Protein AF-A0A2R9VGK3-F1 (afdb_monomer_lite)

Radius of gyration: 13.77 Å; chains: 1; bounding box: 33×27×44 Å

Organism: Vibrio parahaemolyticus (NCBI:txid670)

Secondary structure (DSSP, 8-state):
---HHHHHHHHHHHHHHHHHTSTT--HHHHHHHHHHHHHHHH--TTT--S-HHHHHHHHHHHHHHHHHHHHHH-TTGGGSHHHHHHHHHHHHHHHHTT--HHHHHHHHHHHTPPPPP-

pLDDT: mean 91.0, std 8.92, range [49.5, 97.88]

Foldseek 3Di:
DQCLLVLLLVLLVVLQCVQPPDPPHDPLSCVLSVVSNVCSVPDDVPPDPDDSVVSLVVSLVSLLSSLQSCVQPPVCSCVDPSVVSNLVSLVVNCVSVVNDPVVSVVSNVSSNHHPDDD

Structure (mmCIF, N/CA/C/O backbone):
data_AF-A0A2R9VGK3-F1
#
_entry.id   AF-A0A2R9VGK3-F1
#
loop_
_atom_site.group_PDB
_atom_site.id
_atom_site.type_symbol
_atom_site.label_atom_id
_atom_site.label_alt_id
_atom_site.label_comp_id
_atom_site.label_asym_id
_atom_site.label_entity_id
_atom_site.label_seq_id
_atom_site.pdbx_PDB_ins_code
_atom_site.Cartn_x
_atom_site.Cartn_y
_atom_site.Cartn_z
_atom_site.occupancy
_atom_site.B_iso_or_equiv
_atom_site.auth_seq_id
_atom_site.auth_comp_id
_atom_site.auth_asym_id
_atom_site.auth_atom_id
_atom_site.pdbx_PDB_model_num
ATOM 1 N N . MET A 1 1 ? 8.809 -4.250 -22.209 1.00 50.88 1 MET A N 1
ATOM 2 C CA . MET A 1 1 ? 8.666 -2.887 -21.656 1.00 50.88 1 MET A CA 1
ATOM 3 C C . MET A 1 1 ? 8.267 -3.079 -20.208 1.00 50.88 1 MET A C 1
ATOM 5 O O . MET A 1 1 ? 7.472 -3.974 -19.979 1.00 50.88 1 MET A O 1
ATOM 9 N N . SER A 1 2 ? 8.895 -2.351 -19.282 1.00 67.69 2 SER A N 1
ATOM 10 C CA . SER A 1 2 ? 8.542 -2.365 -17.853 1.00 67.69 2 SER A CA 1
ATOM 11 C C . SER A 1 2 ? 7.108 -1.860 -17.694 1.00 67.69 2 SER A C 1
ATOM 13 O O . SER A 1 2 ? 6.800 -0.793 -18.228 1.00 67.69 2 SER A O 1
ATOM 15 N N . ASN A 1 3 ? 6.254 -2.608 -16.993 1.00 87.75 3 ASN A N 1
ATOM 16 C CA . ASN A 1 3 ? 4.893 -2.187 -16.643 1.00 87.75 3 ASN A CA 1
ATOM 17 C C . ASN A 1 3 ? 4.845 -1.517 -15.257 1.00 87.75 3 ASN A C 1
ATOM 19 O O . ASN A 1 3 ? 3.764 -1.269 -14.725 1.00 87.75 3 ASN A O 1
ATOM 23 N N . VAL A 1 4 ? 6.006 -1.211 -14.659 1.00 90.62 4 VAL A N 1
ATOM 24 C CA . VAL A 1 4 ? 6.112 -0.663 -13.297 1.00 90.62 4 VAL A CA 1
ATOM 25 C C . VAL A 1 4 ? 5.301 0.619 -13.146 1.00 90.62 4 VAL A C 1
ATOM 27 O O . VAL A 1 4 ? 4.568 0.759 -12.172 1.00 90.62 4 VAL A O 1
ATOM 30 N N . PHE A 1 5 ? 5.390 1.546 -14.104 1.00 90.19 5 PHE A N 1
ATOM 31 C CA . PHE A 1 5 ? 4.626 2.792 -14.030 1.00 90.19 5 PHE A CA 1
ATOM 32 C C . PHE A 1 5 ? 3.114 2.537 -13.987 1.00 90.19 5 PHE A C 1
ATOM 34 O O . PHE A 1 5 ? 2.427 3.118 -13.148 1.00 90.19 5 PHE A O 1
ATOM 41 N N . ASP A 1 6 ? 2.607 1.669 -14.863 1.00 90.81 6 ASP A N 1
ATOM 42 C CA . ASP A 1 6 ? 1.174 1.381 -14.963 1.00 90.81 6 ASP A CA 1
ATOM 43 C C . ASP A 1 6 ? 0.676 0.679 -13.692 1.00 90.81 6 ASP A C 1
ATOM 45 O O . ASP A 1 6 ? -0.330 1.092 -13.120 1.00 90.81 6 ASP A O 1
ATOM 49 N N . LEU A 1 7 ? 1.448 -0.280 -13.161 1.00 94.00 7 LEU A N 1
ATOM 50 C CA . LEU A 1 7 ? 1.161 -0.922 -11.873 1.00 94.00 7 LEU A CA 1
ATOM 51 C C . LEU A 1 7 ? 1.121 0.079 -10.713 1.00 94.00 7 LEU A C 1
ATOM 53 O O . LEU A 1 7 ? 0.278 -0.040 -9.824 1.00 94.00 7 LEU A O 1
ATOM 57 N N . 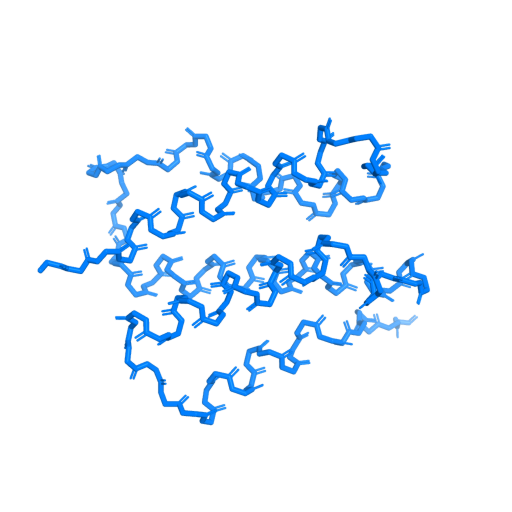ILE A 1 8 ? 2.024 1.064 -10.707 1.00 93.75 8 ILE A N 1
ATOM 58 C CA . ILE A 1 8 ? 2.017 2.133 -9.704 1.00 93.75 8 ILE A CA 1
ATOM 59 C C . ILE A 1 8 ? 0.763 2.982 -9.867 1.00 93.75 8 ILE A C 1
ATOM 61 O O . ILE A 1 8 ? 0.047 3.188 -8.894 1.00 93.75 8 ILE A O 1
ATOM 65 N N . TYR A 1 9 ? 0.486 3.467 -11.074 1.00 91.69 9 TYR A N 1
ATOM 66 C CA . TYR A 1 9 ? -0.647 4.347 -11.333 1.00 91.69 9 TYR A CA 1
ATOM 67 C C . TYR A 1 9 ? -1.982 3.686 -10.968 1.00 91.69 9 TYR A C 1
ATOM 69 O O . TYR A 1 9 ? -2.729 4.225 -10.150 1.00 91.69 9 TYR A O 1
ATOM 77 N N . GLU A 1 10 ? -2.249 2.496 -11.507 1.00 93.25 10 GLU A N 1
ATOM 78 C CA . GLU A 1 10 ? -3.479 1.746 -11.242 1.00 93.25 10 GLU A CA 1
ATOM 79 C C . GLU A 1 10 ? -3.577 1.342 -9.770 1.00 93.25 10 GLU A C 1
ATOM 81 O O . GLU A 1 10 ? -4.616 1.523 -9.134 1.00 93.25 10 GLU A O 1
ATOM 86 N N . GLY A 1 11 ? -2.479 0.850 -9.193 1.00 95.38 11 GLY A N 1
ATOM 87 C CA . GLY A 1 11 ? -2.441 0.436 -7.798 1.00 95.38 11 GLY A CA 1
ATOM 88 C C . GLY A 1 11 ? -2.705 1.587 -6.828 1.00 95.38 11 GLY A C 1
ATOM 89 O O . GLY A 1 11 ? -3.474 1.427 -5.883 1.00 95.38 11 GLY A O 1
ATOM 90 N N . LEU A 1 12 ? -2.127 2.765 -7.078 1.00 94.81 12 LEU A N 1
ATOM 91 C CA . LEU A 1 12 ? -2.385 3.957 -6.271 1.00 94.81 12 LEU A CA 1
ATOM 92 C C . LEU A 1 12 ? -3.838 4.424 -6.385 1.00 94.81 12 LEU A C 1
ATOM 94 O O . LEU A 1 12 ? -4.409 4.813 -5.371 1.00 94.81 12 LEU A O 1
ATOM 98 N N . GLN A 1 13 ? -4.446 4.358 -7.574 1.00 94.50 13 GLN A N 1
ATOM 99 C CA . GLN A 1 13 ? -5.863 4.690 -7.744 1.00 94.50 13 GLN A CA 1
ATOM 100 C C . GLN A 1 13 ? -6.775 3.725 -6.988 1.00 94.50 13 GLN A C 1
ATOM 102 O O . GLN A 1 13 ? -7.667 4.173 -6.276 1.00 94.50 13 GLN A O 1
ATOM 107 N N . VAL A 1 14 ? -6.528 2.415 -7.088 1.00 96.31 14 VAL A N 1
ATOM 108 C CA . VAL A 1 14 ? -7.310 1.399 -6.365 1.00 96.31 14 VAL A CA 1
ATOM 109 C C . VAL A 1 14 ? -7.194 1.588 -4.852 1.00 96.31 14 VAL A C 1
ATOM 111 O O . VAL A 1 14 ? -8.201 1.553 -4.149 1.00 96.31 14 VAL A O 1
ATOM 114 N N . LEU A 1 15 ? -5.982 1.831 -4.342 1.00 97.06 15 LEU A N 1
ATOM 115 C CA . LEU A 1 15 ? -5.767 2.084 -2.916 1.00 97.06 15 LEU A CA 1
ATOM 116 C C . LEU A 1 15 ? -6.429 3.382 -2.448 1.00 97.06 15 LEU A C 1
ATOM 118 O O . LEU A 1 15 ? -7.012 3.407 -1.368 1.00 97.06 15 LEU A O 1
ATOM 122 N N . ALA A 1 16 ? -6.338 4.452 -3.240 1.00 95.44 16 ALA A N 1
ATOM 123 C CA . ALA A 1 16 ? -6.972 5.725 -2.923 1.00 95.44 16 ALA A CA 1
ATOM 124 C C . ALA A 1 16 ? -8.500 5.603 -2.910 1.00 95.44 16 ALA A C 1
ATOM 126 O O . ALA A 1 16 ? -9.138 6.106 -1.991 1.00 95.44 16 ALA A O 1
ATOM 127 N N . GLU A 1 17 ? -9.080 4.903 -3.884 1.00 95.81 17 GLU A N 1
ATOM 128 C CA . GLU A 1 17 ? -10.522 4.676 -3.951 1.00 95.81 17 GLU A CA 1
ATOM 129 C C . GLU A 1 17 ? -11.013 3.869 -2.743 1.00 95.81 17 GLU A C 1
ATOM 131 O O . GLU A 1 17 ? -11.937 4.302 -2.052 1.00 95.81 17 GLU A O 1
ATOM 136 N N . GLU A 1 18 ? -10.345 2.756 -2.416 1.00 96.94 18 GLU A N 1
ATOM 137 C CA . GLU A 1 18 ? -10.719 1.927 -1.264 1.00 96.94 18 GLU A CA 1
ATOM 138 C C . GLU A 1 18 ? -10.520 2.652 0.075 1.00 96.94 18 GLU A C 1
ATOM 140 O O . GLU A 1 18 ? -11.298 2.465 1.006 1.00 96.94 18 GLU A O 1
ATOM 145 N N . ALA A 1 19 ? -9.482 3.480 0.208 1.00 96.69 19 ALA A N 1
ATOM 146 C CA . ALA A 1 19 ? -9.205 4.173 1.463 1.00 96.69 19 ALA A CA 1
ATOM 147 C C . ALA A 1 19 ? -10.067 5.424 1.679 1.00 96.69 19 ALA A C 1
ATOM 149 O O . ALA A 1 19 ? -10.286 5.810 2.837 1.00 96.69 19 ALA A O 1
ATOM 150 N N . CYS A 1 20 ? -10.503 6.076 0.595 1.00 94.88 20 CYS A N 1
ATOM 151 C CA . CYS A 1 20 ? -11.142 7.387 0.659 1.00 94.88 20 CYS A CA 1
ATOM 152 C C . CYS A 1 20 ? -12.632 7.393 0.306 1.00 94.88 20 CYS A C 1
ATOM 154 O O . CYS A 1 20 ? -13.388 8.154 0.926 1.00 94.88 20 CYS A O 1
ATOM 156 N N . ASN A 1 21 ? -13.051 6.578 -0.662 1.00 92.62 21 ASN A N 1
ATOM 157 C CA . ASN A 1 21 ? -14.349 6.703 -1.329 1.00 92.62 21 ASN A CA 1
ATOM 158 C C . ASN A 1 21 ? -15.247 5.463 -1.192 1.00 92.62 21 ASN A C 1
ATOM 160 O O . ASN A 1 21 ? -16.437 5.551 -1.495 1.00 92.62 21 ASN A O 1
ATOM 164 N N . SER A 1 22 ? -14.725 4.334 -0.708 1.00 93.50 22 SER A N 1
ATOM 165 C CA . SER A 1 22 ? -15.519 3.127 -0.458 1.00 93.50 22 SER A CA 1
ATOM 166 C C . SER A 1 22 ? -16.527 3.307 0.688 1.00 93.50 22 SER A C 1
ATOM 168 O O . SER A 1 22 ? -16.389 4.177 1.554 1.00 93.50 22 SER A O 1
ATOM 170 N N . GLU A 1 23 ? -17.532 2.429 0.753 1.00 91.81 23 GLU A N 1
ATOM 171 C CA . GLU A 1 23 ? -18.495 2.393 1.867 1.00 91.81 23 GLU A CA 1
ATOM 172 C C . GLU A 1 23 ? -17.837 2.043 3.216 1.00 91.81 23 GLU A C 1
ATOM 174 O O . GLU A 1 23 ? -18.358 2.393 4.275 1.00 91.81 23 GLU A O 1
ATOM 179 N N . THR A 1 24 ? -16.685 1.366 3.180 1.00 88.81 24 THR A N 1
ATOM 180 C CA . THR A 1 24 ? -15.882 0.948 4.341 1.00 88.81 24 THR A CA 1
ATOM 181 C C . THR A 1 24 ? -14.849 2.000 4.760 1.00 88.81 24 THR A C 1
ATOM 183 O O . THR A 1 24 ? -14.196 1.838 5.795 1.00 88.81 24 THR A O 1
ATOM 186 N N . SER A 1 25 ? -14.707 3.086 3.992 1.00 93.31 25 SER A N 1
ATOM 187 C CA . SER A 1 25 ? -13.754 4.161 4.263 1.00 93.31 25 SER A CA 1
ATOM 188 C C . SER A 1 25 ? -14.058 4.873 5.583 1.00 93.31 25 SER A C 1
ATOM 190 O O . SER A 1 25 ? -15.188 5.273 5.871 1.00 93.31 25 SER A O 1
ATOM 192 N N . THR A 1 26 ? -13.013 5.101 6.372 1.00 95.19 26 THR A N 1
ATOM 193 C CA . THR A 1 26 ? -13.066 5.825 7.647 1.00 95.19 26 THR A CA 1
ATOM 194 C C . THR A 1 26 ? -12.373 7.182 7.528 1.00 95.19 26 THR A C 1
ATOM 196 O O . THR A 1 26 ? -11.628 7.440 6.584 1.00 95.19 26 THR A O 1
ATOM 199 N N . GLU A 1 27 ? -12.587 8.069 8.500 1.00 96.69 27 GLU A N 1
ATOM 200 C CA . GLU A 1 27 ? -11.813 9.316 8.598 1.00 96.69 27 GLU A CA 1
ATOM 201 C C . GLU A 1 27 ? -10.309 9.027 8.718 1.00 96.69 27 GLU A C 1
ATOM 203 O O . GLU A 1 27 ? -9.505 9.604 7.991 1.00 96.69 27 GLU A O 1
ATOM 208 N N . LEU A 1 28 ? -9.944 8.033 9.534 1.00 96.69 28 LEU A N 1
ATOM 209 C CA . LEU A 1 28 ? -8.562 7.594 9.699 1.00 96.69 28 LEU A CA 1
ATOM 210 C C . LEU A 1 28 ? -7.943 7.088 8.384 1.00 96.69 28 LEU A C 1
ATOM 212 O O . LEU A 1 28 ? -6.819 7.466 8.064 1.00 96.69 28 LEU A O 1
ATOM 216 N N . SER A 1 29 ? -8.649 6.247 7.616 1.00 97.12 29 SER A N 1
ATOM 217 C CA . SER A 1 29 ? -8.123 5.738 6.338 1.00 97.12 29 SER A CA 1
ATOM 218 C C . SER A 1 29 ? -7.946 6.856 5.318 1.00 97.12 29 SER A C 1
ATOM 220 O O . SER A 1 29 ? -6.912 6.905 4.654 1.00 97.12 29 SER A O 1
ATOM 222 N N . ARG A 1 30 ? -8.890 7.803 5.258 1.00 97.00 30 ARG A N 1
ATOM 223 C CA . ARG A 1 30 ? -8.772 9.003 4.418 1.00 97.00 30 ARG A CA 1
ATOM 224 C C . ARG A 1 30 ? -7.531 9.811 4.768 1.00 97.00 30 ARG A C 1
ATOM 226 O O . ARG A 1 30 ? -6.760 10.142 3.877 1.00 97.00 30 ARG A O 1
ATOM 233 N N . GLU A 1 31 ? -7.306 10.102 6.046 1.00 96.62 31 GLU A N 1
ATOM 234 C CA . GLU A 1 31 ? -6.137 10.871 6.485 1.00 96.62 31 GLU A CA 1
ATOM 235 C C . GLU A 1 31 ? -4.824 10.126 6.223 1.00 96.62 31 GLU A C 1
ATOM 237 O O . GLU A 1 31 ? -3.878 10.699 5.677 1.00 96.62 31 GLU A O 1
ATOM 242 N N . ALA A 1 32 ? -4.773 8.835 6.561 1.00 96.25 32 ALA A N 1
ATOM 243 C CA . ALA A 1 32 ? -3.578 8.017 6.402 1.00 96.25 32 ALA A CA 1
ATOM 244 C C . ALA A 1 32 ? -3.172 7.857 4.928 1.00 96.25 32 ALA A C 1
ATOM 246 O O . ALA A 1 32 ? -1.976 7.827 4.628 1.00 96.25 32 ALA A O 1
ATOM 247 N N . PHE A 1 33 ? -4.139 7.758 4.010 1.00 96.56 33 PHE A N 1
ATOM 248 C CA . PHE A 1 33 ? -3.901 7.527 2.581 1.00 96.56 33 PHE A CA 1
ATOM 249 C C . PHE A 1 33 ? -4.016 8.787 1.712 1.00 96.56 33 PHE A C 1
ATOM 251 O O . PHE A 1 33 ? -3.726 8.721 0.517 1.00 96.56 33 PHE A O 1
ATOM 258 N N . LEU A 1 34 ? -4.333 9.956 2.279 1.00 94.12 34 LEU A N 1
ATOM 259 C CA . LEU A 1 34 ? -4.415 11.216 1.531 1.00 94.12 34 LEU A CA 1
ATOM 260 C C . LEU A 1 34 ? -3.165 11.508 0.672 1.00 94.12 34 LEU A C 1
ATOM 262 O O . LEU A 1 34 ? -3.332 11.880 -0.491 1.00 94.12 34 LEU A O 1
ATOM 266 N N . PRO A 1 35 ? -1.917 11.307 1.153 1.00 91.75 35 PRO A N 1
ATOM 267 C CA . PRO A 1 35 ? -0.736 11.524 0.316 1.00 91.75 35 PRO A CA 1
ATOM 268 C C . PRO A 1 35 ? -0.691 10.618 -0.924 1.00 91.75 35 PRO A C 1
ATOM 270 O O . PRO A 1 35 ? -0.208 11.043 -1.972 1.00 91.75 35 PRO A O 1
ATOM 273 N N . LEU A 1 36 ? -1.203 9.386 -0.817 1.00 91.31 36 LEU A N 1
ATOM 274 C CA . LEU A 1 36 ? -1.290 8.435 -1.930 1.00 91.31 36 LEU A CA 1
ATOM 275 C C . LEU A 1 36 ? -2.371 8.856 -2.925 1.00 91.31 36 LEU A C 1
ATOM 277 O O . LEU A 1 36 ? -2.116 8.833 -4.126 1.00 91.31 36 LEU A O 1
ATOM 281 N N . ALA A 1 37 ? -3.530 9.307 -2.436 1.00 90.06 37 ALA A N 1
ATOM 282 C CA . ALA A 1 37 ? -4.597 9.837 -3.280 1.00 90.06 37 ALA A CA 1
ATOM 283 C C . ALA A 1 37 ? -4.104 11.031 -4.110 1.00 90.06 37 ALA A C 1
ATOM 285 O O . ALA A 1 37 ? -4.202 11.013 -5.336 1.00 90.06 37 ALA A O 1
ATOM 286 N N . VAL A 1 38 ? -3.446 12.004 -3.468 1.00 89.56 38 VAL A N 1
ATOM 287 C CA . VAL A 1 38 ? -2.843 13.150 -4.166 1.00 89.56 38 VAL A CA 1
ATOM 288 C C . VAL A 1 38 ? -1.793 12.690 -5.179 1.00 89.56 38 VAL A C 1
ATOM 290 O O . VAL A 1 38 ? -1.785 13.167 -6.313 1.00 89.56 38 VAL A O 1
ATOM 293 N N . LEU A 1 39 ? -0.921 11.745 -4.806 1.00 86.94 39 LEU A N 1
ATOM 294 C CA . LEU A 1 39 ? 0.090 11.213 -5.720 1.00 86.94 39 LEU A CA 1
ATOM 295 C C . LEU A 1 39 ? -0.544 10.554 -6.958 1.00 86.94 39 LEU A C 1
ATOM 297 O O . LEU A 1 39 ? -0.062 10.777 -8.068 1.00 86.94 39 LEU A O 1
ATOM 301 N N . SER A 1 40 ? -1.630 9.796 -6.778 1.00 86.50 40 SER A N 1
ATOM 302 C CA . SER A 1 40 ? -2.346 9.100 -7.857 1.00 86.50 40 SER A CA 1
ATOM 303 C C . SER A 1 40 ? -2.925 10.052 -8.915 1.00 86.50 40 SER A C 1
ATOM 305 O O . SER A 1 40 ? -3.012 9.694 -10.088 1.00 86.50 40 SER A O 1
ATOM 307 N N . GLU A 1 41 ? -3.263 11.288 -8.533 1.00 85.19 41 GLU A N 1
ATOM 308 C CA . GLU A 1 41 ? -3.806 12.301 -9.446 1.00 85.19 41 GLU A CA 1
ATOM 309 C C . GLU A 1 41 ? -2.717 13.050 -10.227 1.00 85.19 41 GLU A C 1
ATOM 311 O O . GLU A 1 41 ? -2.909 13.447 -11.384 1.00 85.19 41 GLU A O 1
ATOM 316 N N . VAL A 1 42 ? -1.566 13.280 -9.589 1.00 85.25 42 VAL A N 1
ATOM 317 C CA . VAL A 1 42 ? -0.490 14.107 -10.159 1.00 85.25 42 VAL A CA 1
ATOM 318 C C . VAL A 1 42 ? 0.515 13.297 -10.965 1.00 85.25 42 VAL A C 1
ATOM 320 O O . VAL A 1 42 ? 1.196 13.853 -11.834 1.00 85.25 42 VAL A O 1
ATOM 323 N N . ILE A 1 43 ? 0.622 11.996 -10.696 1.00 82.88 43 ILE A N 1
ATOM 324 C CA . ILE A 1 43 ? 1.556 11.136 -11.400 1.00 82.88 43 ILE A CA 1
ATOM 325 C C . ILE A 1 43 ? 1.047 10.841 -12.808 1.00 82.88 43 ILE A C 1
ATOM 327 O O . ILE A 1 43 ? -0.033 10.292 -13.009 1.00 82.88 43 ILE A O 1
ATOM 331 N N . LYS A 1 44 ? 1.818 11.248 -13.818 1.00 78.81 44 LYS A N 1
ATOM 332 C CA . LYS A 1 44 ? 1.480 11.015 -15.223 1.00 78.81 44 LYS A CA 1
ATOM 333 C C . LYS A 1 44 ? 2.681 10.437 -15.961 1.00 78.81 44 LYS A C 1
ATOM 335 O O . LYS A 1 44 ? 3.822 10.818 -15.664 1.00 78.81 44 LYS A O 1
ATOM 340 N N . PRO A 1 45 ? 2.447 9.564 -16.957 1.00 66.94 45 PRO A N 1
ATOM 341 C CA . PRO A 1 45 ? 3.518 9.105 -17.821 1.00 66.94 45 PRO A CA 1
ATOM 342 C C . PRO A 1 45 ? 4.224 10.326 -18.420 1.00 66.94 45 PRO A C 1
ATOM 344 O O . PRO A 1 45 ? 3.571 11.206 -18.983 1.00 66.94 45 PRO A O 1
ATOM 347 N N . ARG A 1 46 ? 5.558 10.377 -18.316 1.00 62.31 46 ARG A N 1
ATOM 348 C CA . ARG A 1 46 ? 6.427 11.441 -18.868 1.00 62.31 46 ARG A CA 1
ATOM 349 C C . ARG A 1 46 ? 6.418 12.799 -18.143 1.00 62.31 46 ARG A C 1
ATOM 351 O O . ARG A 1 46 ? 7.107 13.702 -18.610 1.00 62.31 46 ARG A O 1
ATOM 358 N N . SER A 1 47 ? 5.697 12.966 -17.028 1.00 67.06 47 SER A N 1
ATOM 359 C CA . SER A 1 47 ? 5.789 14.183 -16.190 1.00 67.06 47 SER A CA 1
ATOM 360 C C . SER A 1 47 ? 6.690 14.016 -14.965 1.00 67.06 47 SER A C 1
ATOM 362 O O . SER A 1 47 ? 7.131 15.008 -14.387 1.00 67.06 47 SER A O 1
ATOM 364 N N . THR A 1 48 ? 6.966 12.773 -14.568 1.00 69.38 48 THR A N 1
ATOM 365 C CA . THR A 1 48 ? 7.867 12.453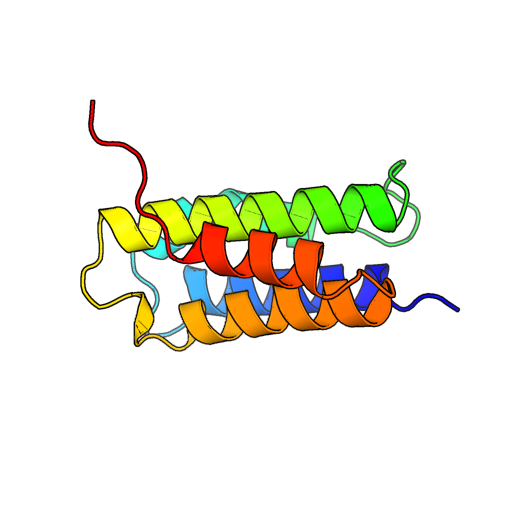 -13.460 1.00 69.38 48 THR A CA 1
ATOM 366 C C . THR A 1 48 ? 9.319 12.404 -13.937 1.00 69.38 48 THR A C 1
ATOM 368 O O . THR A 1 48 ? 9.623 11.809 -14.969 1.00 69.38 48 THR A O 1
ATOM 371 N N . SER A 1 49 ? 10.221 13.041 -13.186 1.00 78.56 49 SER A N 1
ATOM 372 C CA . SER A 1 49 ? 11.673 12.941 -13.390 1.00 78.56 49 SER A CA 1
ATOM 373 C C . SER A 1 49 ? 12.291 11.718 -12.705 1.00 78.56 49 SER A C 1
ATOM 375 O O . SER A 1 49 ? 13.493 11.493 -12.839 1.00 78.56 49 SER A O 1
ATOM 377 N N . LEU A 1 50 ? 11.496 10.952 -11.950 1.00 81.75 50 LEU A N 1
ATOM 378 C CA . LEU A 1 50 ? 11.954 9.758 -11.245 1.00 81.75 50 LEU A CA 1
ATOM 379 C C . LEU A 1 50 ? 12.085 8.573 -12.200 1.00 81.75 50 LEU A C 1
ATOM 381 O O . LEU A 1 50 ? 11.286 8.414 -13.123 1.00 81.75 50 LEU A O 1
ATOM 385 N N . SER A 1 51 ? 13.068 7.717 -11.923 1.00 87.31 51 SER A N 1
ATOM 386 C CA . SER A 1 51 ? 13.127 6.386 -12.521 1.00 87.31 51 SER A CA 1
ATOM 387 C C . SER A 1 51 ? 11.974 5.513 -12.008 1.00 87.31 51 SER A C 1
ATOM 389 O O . SER A 1 51 ? 11.478 5.732 -10.899 1.00 87.31 51 SER A O 1
ATOM 391 N N . ASP A 1 52 ? 11.581 4.494 -12.778 1.00 87.56 52 ASP A N 1
ATOM 392 C CA . ASP A 1 52 ? 10.570 3.507 -12.364 1.00 87.56 52 ASP A CA 1
ATOM 393 C C . ASP A 1 52 ? 10.900 2.901 -10.990 1.00 87.56 52 ASP A C 1
ATOM 395 O O . ASP A 1 52 ? 10.029 2.785 -10.130 1.00 87.56 52 ASP A O 1
ATOM 399 N N . GLY A 1 53 ? 12.176 2.578 -10.752 1.00 88.44 53 GLY A N 1
ATOM 400 C CA . GLY A 1 53 ? 12.617 1.982 -9.493 1.00 88.44 53 GLY A CA 1
ATOM 401 C C . GLY A 1 53 ? 12.533 2.934 -8.300 1.00 88.44 53 GLY A C 1
ATOM 402 O O . GLY A 1 53 ? 12.051 2.543 -7.236 1.00 88.44 53 GLY A O 1
ATOM 403 N N . ASP A 1 54 ? 12.935 4.197 -8.475 1.00 89.12 54 ASP A N 1
ATOM 404 C CA . ASP A 1 54 ? 12.785 5.208 -7.422 1.00 89.12 54 ASP A CA 1
ATOM 405 C C . ASP A 1 54 ? 11.312 5.452 -7.106 1.00 89.12 54 ASP A C 1
ATOM 407 O O . ASP A 1 54 ? 10.921 5.567 -5.942 1.00 89.12 54 ASP A O 1
ATOM 411 N N . LEU A 1 55 ? 10.483 5.520 -8.145 1.00 89.62 55 LEU A N 1
ATOM 412 C CA . LEU A 1 55 ? 9.060 5.750 -8.002 1.00 89.62 55 LEU A CA 1
ATOM 413 C C . LEU A 1 55 ? 8.367 4.589 -7.277 1.00 89.62 55 LEU A C 1
ATOM 415 O O . LEU A 1 55 ? 7.568 4.827 -6.366 1.00 89.62 55 LEU A O 1
ATOM 419 N N . ALA A 1 56 ? 8.706 3.348 -7.621 1.00 92.06 56 ALA A N 1
ATOM 420 C CA . ALA A 1 56 ? 8.202 2.166 -6.936 1.00 92.06 56 ALA A CA 1
ATOM 421 C C . ALA A 1 56 ? 8.618 2.157 -5.462 1.00 92.06 56 ALA A C 1
ATOM 423 O O . ALA A 1 56 ? 7.769 2.020 -4.581 1.00 92.06 56 ALA A O 1
ATOM 424 N N . ALA A 1 57 ? 9.898 2.406 -5.167 1.00 91.75 57 ALA A N 1
ATOM 425 C CA . ALA A 1 57 ? 10.395 2.461 -3.795 1.00 91.75 57 ALA A CA 1
ATOM 426 C C . ALA A 1 57 ? 9.692 3.551 -2.966 1.00 91.75 57 ALA A C 1
ATOM 428 O O . ALA A 1 57 ? 9.363 3.338 -1.795 1.00 91.75 57 ALA A O 1
ATOM 429 N N . ARG A 1 58 ? 9.429 4.729 -3.548 1.00 91.75 58 ARG A N 1
ATOM 430 C CA . ARG A 1 58 ? 8.668 5.802 -2.883 1.00 91.75 58 ARG A CA 1
ATOM 431 C C . ARG A 1 58 ? 7.214 5.398 -2.643 1.00 91.75 58 ARG A C 1
ATOM 433 O O . ARG A 1 58 ? 6.716 5.621 -1.543 1.00 91.75 58 ARG A O 1
ATOM 440 N N . SER A 1 59 ? 6.575 4.761 -3.620 1.00 94.12 59 SER A N 1
ATOM 441 C CA . SER A 1 59 ? 5.180 4.312 -3.523 1.00 94.12 59 SER A CA 1
ATOM 442 C C . SER A 1 59 ? 5.006 3.224 -2.460 1.00 94.12 59 SER A C 1
ATOM 444 O O . SER A 1 59 ? 4.143 3.351 -1.596 1.00 94.12 59 SER A O 1
ATOM 446 N N . ILE A 1 60 ? 5.886 2.216 -2.439 1.00 95.25 60 ILE A N 1
ATOM 447 C CA . ILE A 1 60 ? 5.913 1.165 -1.407 1.00 95.25 60 ILE A CA 1
ATOM 448 C C . ILE A 1 60 ? 6.082 1.778 -0.012 1.00 95.25 60 ILE A C 1
ATOM 450 O O . ILE A 1 60 ? 5.375 1.402 0.921 1.00 95.25 60 ILE A O 1
ATOM 454 N N . ASN A 1 61 ? 6.988 2.749 0.141 1.00 93.25 61 ASN A N 1
ATOM 455 C CA . ASN A 1 61 ? 7.198 3.415 1.426 1.00 93.25 61 ASN A CA 1
ATOM 456 C C . ASN A 1 61 ? 5.969 4.208 1.885 1.00 93.25 61 ASN A C 1
ATOM 458 O O . ASN A 1 61 ? 5.627 4.142 3.063 1.00 93.25 61 ASN A O 1
ATOM 462 N N . LEU A 1 62 ? 5.306 4.938 0.983 1.00 94.00 62 LEU A N 1
ATOM 463 C CA . LEU A 1 62 ? 4.089 5.683 1.313 1.00 94.00 62 LEU A CA 1
ATOM 464 C C . LEU A 1 62 ? 2.970 4.739 1.758 1.00 94.00 62 LEU A C 1
ATOM 466 O O . LEU A 1 62 ? 2.436 4.923 2.848 1.00 94.00 62 LEU A O 1
ATOM 470 N N . VAL A 1 63 ? 2.699 3.680 0.986 1.00 96.88 63 VAL A N 1
ATOM 471 C CA . VAL A 1 63 ? 1.721 2.642 1.360 1.00 96.88 63 VAL A CA 1
ATOM 472 C C . VAL A 1 63 ? 2.069 2.028 2.713 1.00 96.88 63 VAL A C 1
ATOM 474 O O . VAL A 1 63 ? 1.200 1.872 3.570 1.00 96.88 63 VAL A O 1
ATOM 477 N N . GLY A 1 64 ? 3.347 1.723 2.945 1.00 95.81 64 GLY A N 1
ATOM 478 C CA . GLY A 1 64 ? 3.793 1.161 4.212 1.00 95.81 64 GLY A CA 1
ATOM 479 C C . GLY A 1 64 ? 3.599 2.100 5.400 1.00 95.81 64 GLY A C 1
ATOM 480 O O . GLY A 1 64 ? 3.181 1.644 6.460 1.00 95.81 64 GLY A O 1
ATOM 481 N N . VAL A 1 65 ? 3.848 3.402 5.245 1.00 95.12 65 VAL A N 1
ATOM 482 C CA . VAL A 1 65 ? 3.583 4.393 6.301 1.00 95.12 65 VAL A CA 1
ATOM 483 C C . VAL A 1 65 ? 2.085 4.500 6.582 1.00 95.12 65 VAL A C 1
ATOM 485 O O . VAL A 1 65 ? 1.696 4.440 7.747 1.00 95.12 65 VAL A O 1
ATOM 488 N N . SER A 1 66 ? 1.245 4.574 5.549 1.00 96.38 66 SER A N 1
ATOM 489 C CA . SER A 1 66 ? -0.213 4.605 5.709 1.00 96.38 66 SER A CA 1
ATOM 490 C C . SER A 1 66 ? -0.724 3.359 6.440 1.00 96.38 66 SER A C 1
ATOM 492 O O . SER A 1 66 ? -1.485 3.474 7.397 1.00 96.38 66 SER A O 1
ATOM 494 N N . CYS A 1 67 ? -0.219 2.169 6.095 1.00 96.88 67 CYS A N 1
ATOM 495 C CA . CYS A 1 67 ? -0.544 0.928 6.805 1.00 96.88 67 CYS A CA 1
ATOM 496 C C . CYS A 1 67 ? -0.129 0.957 8.281 1.00 96.88 67 CYS A C 1
ATOM 498 O O . CYS A 1 67 ? -0.873 0.474 9.131 1.00 96.88 67 CYS A O 1
ATOM 500 N N . LYS A 1 68 ? 1.034 1.532 8.610 1.00 95.69 68 LYS A N 1
ATOM 501 C CA . LYS A 1 68 ? 1.482 1.664 10.006 1.00 95.69 68 LYS A CA 1
ATOM 502 C C . LYS A 1 68 ? 0.577 2.573 10.821 1.00 95.69 68 LYS A C 1
ATOM 504 O O . LYS A 1 68 ? 0.269 2.240 11.961 1.00 95.69 68 LYS A O 1
ATOM 509 N N . VAL A 1 69 ? 0.141 3.692 10.237 1.00 95.50 69 VAL A N 1
ATOM 510 C CA . VAL A 1 69 ? -0.853 4.581 10.858 1.00 95.50 69 VAL A CA 1
ATOM 511 C C . VAL A 1 69 ? -2.131 3.789 11.138 1.00 95.50 69 VAL A C 1
ATOM 513 O O . VAL A 1 69 ? -2.593 3.750 12.277 1.00 95.50 69 VAL A O 1
ATOM 516 N N . MET A 1 70 ? -2.652 3.066 10.145 1.00 96.69 70 MET A N 1
ATOM 517 C CA . MET A 1 70 ? -3.847 2.241 10.334 1.00 96.69 70 MET A CA 1
ATOM 518 C C . MET A 1 70 ? -3.657 1.173 11.418 1.00 96.69 70 MET A C 1
ATOM 520 O O . MET A 1 70 ? -4.483 1.068 12.316 1.00 96.69 70 MET A O 1
ATOM 524 N N . ASN A 1 71 ? -2.549 0.428 11.408 1.00 95.69 71 ASN A N 1
ATOM 525 C CA . ASN A 1 71 ? -2.253 -0.589 12.425 1.00 95.69 71 ASN A CA 1
ATOM 526 C C . ASN A 1 71 ? -2.098 -0.015 13.838 1.00 95.69 71 ASN A C 1
ATOM 528 O O . ASN A 1 71 ? -2.372 -0.713 14.814 1.00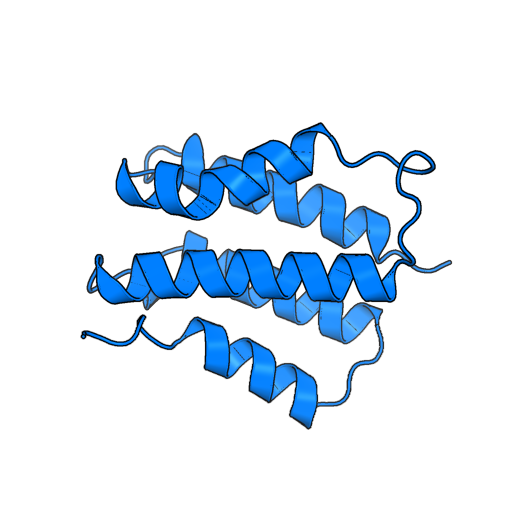 95.69 71 ASN A O 1
ATOM 532 N N . SER A 1 72 ? 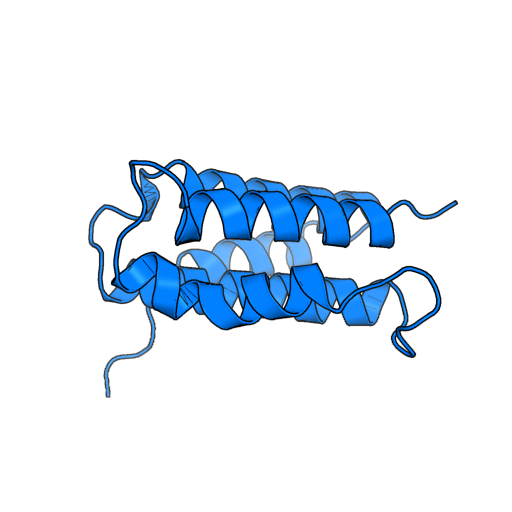-1.635 1.227 13.978 1.00 94.56 72 SER A N 1
ATOM 533 C CA . SER A 1 72 ? -1.534 1.891 15.281 1.00 94.56 72 SER A CA 1
ATOM 534 C C . SER A 1 72 ? -2.892 2.262 15.868 1.00 94.56 72 SER A C 1
ATOM 536 O O . SER A 1 72 ? -3.054 2.237 17.087 1.00 94.56 72 SER A O 1
ATOM 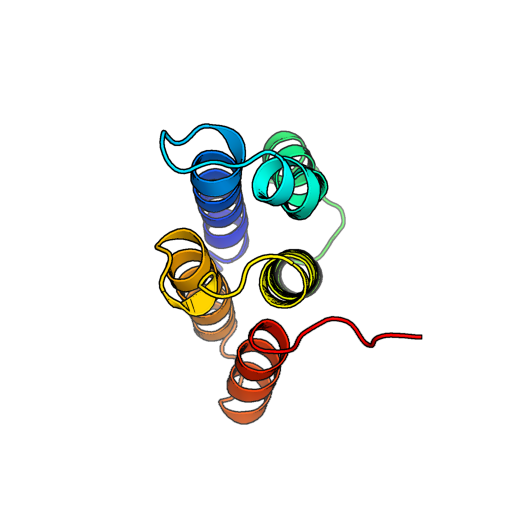538 N N . HIS A 1 73 ? -3.862 2.610 15.022 1.00 94.12 73 HIS A N 1
ATOM 539 C CA . HIS A 1 73 ? -5.107 3.243 15.465 1.00 94.12 73 HIS A CA 1
ATOM 540 C C . HIS A 1 73 ? -6.366 2.393 15.218 1.00 94.12 73 HIS A C 1
ATOM 542 O O . HIS A 1 73 ? -7.389 2.619 15.863 1.00 94.12 73 HIS A O 1
ATOM 548 N N . GLN A 1 74 ? -6.294 1.363 14.371 1.00 93.44 74 GLN A N 1
ATOM 549 C CA . GLN A 1 74 ? -7.393 0.454 14.049 1.00 93.44 74 GLN A CA 1
ATOM 550 C C . GLN A 1 74 ? -6.992 -1.010 14.291 1.00 93.44 74 GLN A C 1
ATOM 552 O O . GLN A 1 74 ? -6.254 -1.624 13.522 1.00 93.44 74 GLN A O 1
ATOM 557 N N . LYS A 1 75 ? -7.544 -1.606 15.357 1.00 91.44 75 LYS A N 1
ATOM 558 C CA . LYS A 1 75 ? -7.182 -2.959 15.831 1.00 91.44 75 LYS A CA 1
ATOM 559 C C . LYS A 1 75 ? -7.378 -4.069 14.797 1.00 91.44 75 LYS A C 1
ATOM 561 O O . LYS A 1 75 ? -6.612 -5.024 14.791 1.00 91.44 75 LYS A O 1
ATOM 566 N N . ASN A 1 76 ? -8.406 -3.960 13.962 1.00 93.50 76 ASN A N 1
ATOM 567 C CA . ASN A 1 76 ? -8.771 -4.969 12.970 1.00 93.50 76 ASN A CA 1
ATOM 568 C C . ASN A 1 76 ? -8.297 -4.616 11.553 1.00 93.50 76 ASN A C 1
ATOM 570 O O . ASN A 1 76 ? -8.760 -5.230 10.599 1.00 93.50 76 ASN A O 1
ATOM 574 N N . PHE A 1 77 ? -7.392 -3.642 11.382 1.00 95.62 77 PHE A N 1
ATOM 575 C CA . PHE A 1 77 ? -6.966 -3.211 10.046 1.00 95.62 77 PHE A CA 1
ATOM 576 C C . PHE A 1 77 ? -6.431 -4.372 9.192 1.00 95.62 77 PHE A C 1
ATOM 578 O O . PHE A 1 77 ? -6.759 -4.468 8.015 1.00 95.62 77 PHE A O 1
ATOM 585 N N . LYS A 1 78 ? -5.687 -5.309 9.791 1.00 95.75 78 LYS A N 1
ATOM 586 C CA . LYS A 1 78 ? -5.116 -6.473 9.087 1.00 95.75 78 LYS A CA 1
ATOM 587 C C . LYS A 1 78 ? -6.145 -7.462 8.528 1.00 95.75 78 LYS A C 1
ATOM 589 O O . LYS A 1 78 ? -5.773 -8.358 7.779 1.00 95.75 78 LYS A O 1
ATOM 594 N N . GLU A 1 79 ? -7.409 -7.315 8.908 1.00 95.88 79 GLU A N 1
ATOM 595 C CA . GLU A 1 79 ? -8.532 -8.128 8.430 1.00 95.88 79 GLU A CA 1
ATOM 596 C C . GLU A 1 79 ? -9.349 -7.397 7.350 1.00 95.88 79 GLU A C 1
ATOM 598 O O . GLU A 1 79 ? -10.360 -7.916 6.888 1.00 95.88 79 GLU A O 1
ATOM 603 N N . THR A 1 80 ? -8.947 -6.179 6.969 1.00 95.69 80 THR A N 1
ATOM 604 C CA . THR A 1 80 ? -9.659 -5.356 5.982 1.00 95.69 80 THR A CA 1
ATOM 605 C C . THR A 1 80 ? -9.172 -5.608 4.560 1.00 95.69 80 THR A C 1
ATOM 607 O O . THR A 1 80 ? -7.996 -5.909 4.328 1.00 95.69 80 THR A O 1
ATOM 610 N N . ASP A 1 81 ? -10.056 -5.377 3.591 1.00 96.62 81 ASP A N 1
ATOM 611 C CA . ASP A 1 81 ? -9.716 -5.431 2.167 1.00 96.62 81 ASP A CA 1
ATOM 612 C C . ASP A 1 81 ? -8.615 -4.426 1.807 1.00 96.62 81 ASP A C 1
ATOM 614 O O . ASP A 1 81 ? -7.679 -4.773 1.085 1.00 96.62 81 ASP A O 1
ATOM 618 N N . LEU A 1 82 ? -8.637 -3.224 2.396 1.00 97.06 82 LEU A N 1
ATOM 619 C CA . LEU A 1 82 ? -7.600 -2.210 2.194 1.00 97.06 82 LEU A CA 1
ATOM 620 C C . LEU A 1 82 ? -6.197 -2.723 2.560 1.00 97.06 82 LEU A C 1
ATOM 622 O O . LEU A 1 82 ? -5.242 -2.505 1.812 1.00 97.06 82 LEU A O 1
ATOM 626 N N . TYR A 1 83 ? -6.052 -3.447 3.674 1.00 97.31 83 TYR A N 1
ATOM 627 C CA . TYR A 1 83 ? -4.774 -4.060 4.051 1.00 97.31 83 TYR A CA 1
ATOM 628 C C . TYR A 1 83 ? -4.325 -5.118 3.032 1.00 97.31 83 TYR A C 1
ATOM 630 O O . TYR A 1 83 ? -3.155 -5.150 2.634 1.00 97.31 83 TYR A O 1
ATOM 638 N N . HIS A 1 84 ? -5.247 -5.962 2.564 1.00 97.38 84 HIS A N 1
ATOM 639 C CA . HIS A 1 84 ? -4.942 -6.971 1.550 1.00 97.38 84 HIS A CA 1
ATOM 640 C C . HIS A 1 84 ? -4.547 -6.344 0.206 1.00 97.38 84 HIS A C 1
ATOM 642 O O . HIS A 1 84 ? -3.578 -6.795 -0.409 1.00 97.38 84 HIS A O 1
ATOM 648 N N . LEU A 1 85 ? -5.208 -5.260 -0.208 1.00 97.81 85 LEU A N 1
ATOM 649 C CA . LEU A 1 85 ? -4.828 -4.487 -1.390 1.00 97.81 85 LEU A CA 1
ATOM 650 C C . LEU A 1 85 ? -3.426 -3.890 -1.249 1.00 97.81 85 LEU A C 1
ATOM 652 O O . LEU A 1 85 ? -2.635 -3.980 -2.187 1.00 97.81 85 LEU A O 1
ATOM 656 N N . CYS A 1 86 ? -3.068 -3.359 -0.074 1.00 97.88 86 CYS A N 1
ATOM 657 C CA . CYS A 1 86 ? -1.721 -2.839 0.178 1.00 97.88 86 CYS A CA 1
ATOM 658 C C . CYS A 1 86 ? -0.647 -3.923 -0.003 1.00 97.88 86 CYS A C 1
ATOM 660 O O . CYS A 1 86 ? 0.392 -3.678 -0.622 1.00 97.88 86 CYS A O 1
ATOM 662 N N . LYS A 1 87 ? -0.897 -5.147 0.484 1.00 97.50 87 LYS A N 1
ATOM 663 C CA . LYS A 1 87 ? 0.025 -6.281 0.285 1.00 97.50 87 LYS A CA 1
ATOM 664 C C . LYS A 1 87 ? 0.139 -6.689 -1.170 1.00 97.50 87 LYS A C 1
ATOM 666 O O . LYS A 1 87 ? 1.255 -6.941 -1.628 1.00 97.50 87 LYS A O 1
ATOM 671 N N . THR A 1 88 ? -0.987 -6.768 -1.873 1.00 97.69 88 THR A N 1
ATOM 672 C CA . THR A 1 88 ? -1.010 -7.103 -3.298 1.00 97.69 88 THR A CA 1
ATOM 673 C C . THR A 1 88 ? -0.234 -6.068 -4.098 1.00 97.69 88 THR A C 1
ATOM 675 O O . THR A 1 88 ? 0.639 -6.447 -4.867 1.00 97.69 88 THR A O 1
ATOM 678 N N . PHE A 1 89 ? -0.454 -4.777 -3.847 1.00 97.25 89 PHE A N 1
ATOM 679 C CA . PHE A 1 89 ? 0.273 -3.693 -4.503 1.00 97.25 89 PHE A CA 1
ATOM 680 C C . PHE A 1 89 ? 1.793 -3.826 -4.343 1.00 97.25 89 PHE A C 1
ATOM 682 O O . PHE A 1 89 ? 2.522 -3.868 -5.333 1.00 97.25 89 PHE A O 1
ATOM 689 N N . ILE A 1 90 ? 2.276 -3.960 -3.101 1.00 96.94 90 ILE A N 1
ATOM 690 C CA . ILE A 1 90 ? 3.714 -4.108 -2.825 1.00 96.94 90 ILE A CA 1
ATOM 691 C C . ILE A 1 90 ? 4.257 -5.376 -3.487 1.00 96.94 90 ILE A C 1
ATOM 693 O O . ILE A 1 90 ? 5.329 -5.345 -4.086 1.00 96.94 90 ILE A O 1
ATOM 697 N N . THR A 1 91 ? 3.516 -6.480 -3.402 1.00 96.75 91 THR A N 1
ATOM 698 C CA . THR A 1 91 ? 3.907 -7.765 -3.992 1.00 96.75 91 THR A CA 1
ATOM 699 C C . THR A 1 91 ? 4.062 -7.656 -5.506 1.00 96.75 91 THR A C 1
ATOM 701 O O . THR A 1 91 ? 5.119 -8.020 -6.014 1.00 96.75 91 THR A O 1
ATOM 704 N N . SER A 1 92 ? 3.068 -7.099 -6.199 1.00 96.31 92 SER A N 1
ATOM 705 C CA . SER A 1 92 ? 3.085 -6.931 -7.653 1.00 96.31 92 SER A CA 1
ATOM 706 C C . SER A 1 92 ? 4.232 -6.038 -8.119 1.00 96.31 92 SER A C 1
ATOM 708 O O . SER A 1 92 ? 4.886 -6.360 -9.105 1.00 96.31 92 SER A O 1
ATOM 710 N N . LEU A 1 93 ? 4.529 -4.951 -7.394 1.00 95.31 93 LEU A N 1
ATOM 711 C CA . LEU A 1 93 ? 5.673 -4.095 -7.723 1.00 95.31 93 LEU A CA 1
ATOM 712 C C . LEU A 1 93 ? 7.012 -4.797 -7.515 1.00 95.31 93 LEU A C 1
ATOM 714 O O . LEU A 1 93 ? 7.907 -4.648 -8.340 1.00 95.31 93 LEU A O 1
ATOM 718 N N . CYS A 1 94 ? 7.158 -5.565 -6.432 1.00 94.31 94 CYS A N 1
ATOM 719 C CA . CYS A 1 94 ? 8.374 -6.345 -6.208 1.00 94.31 94 CYS A CA 1
ATOM 720 C C . CYS A 1 94 ? 8.598 -7.360 -7.327 1.00 94.31 94 CYS A C 1
ATOM 722 O O . CYS A 1 94 ? 9.727 -7.511 -7.782 1.00 94.31 94 CYS A O 1
ATOM 724 N N . ASP A 1 95 ? 7.529 -8.039 -7.750 1.00 94.50 95 ASP A N 1
ATOM 725 C CA . ASP A 1 95 ? 7.598 -9.078 -8.774 1.00 94.50 95 ASP A CA 1
ATOM 726 C C . ASP A 1 95 ? 7.910 -8.488 -10.156 1.00 94.50 95 ASP A C 1
ATOM 728 O O . ASP A 1 95 ? 8.775 -9.013 -10.846 1.00 94.50 95 ASP A O 1
ATOM 732 N N . GLU A 1 96 ? 7.296 -7.362 -10.536 1.00 94.62 96 GLU A N 1
ATOM 733 C CA . GLU A 1 96 ? 7.600 -6.679 -11.808 1.00 94.62 96 GLU A CA 1
ATOM 734 C C . GLU A 1 96 ? 9.039 -6.138 -11.858 1.00 94.62 96 GLU A C 1
ATOM 736 O O . GLU A 1 96 ? 9.653 -6.064 -12.919 1.00 94.62 96 GLU A O 1
ATOM 741 N N . MET A 1 97 ? 9.589 -5.747 -10.709 1.00 93.12 97 MET A N 1
ATOM 742 C CA . MET A 1 97 ? 10.949 -5.220 -10.599 1.00 93.12 97 MET A CA 1
ATOM 743 C C . MET A 1 97 ? 12.019 -6.297 -10.374 1.00 93.12 97 MET A C 1
ATOM 745 O O . MET A 1 97 ? 13.177 -5.943 -10.140 1.00 93.12 97 MET A O 1
ATOM 749 N N . ASP A 1 98 ? 11.649 -7.582 -10.397 1.00 92.75 98 ASP A N 1
ATOM 750 C CA . ASP A 1 98 ? 12.534 -8.712 -10.083 1.00 92.75 98 ASP A CA 1
ATOM 751 C C . ASP A 1 98 ? 13.267 -8.553 -8.729 1.00 92.75 98 ASP A C 1
ATOM 753 O O . ASP A 1 98 ? 14.433 -8.925 -8.566 1.00 92.75 98 ASP A O 1
ATOM 757 N N . ILE A 1 99 ? 12.591 -7.973 -7.730 1.00 92.62 99 ILE A N 1
ATOM 758 C CA . ILE A 1 99 ? 13.144 -7.783 -6.384 1.00 92.62 99 ILE A CA 1
ATOM 759 C C . ILE A 1 99 ? 13.266 -9.140 -5.691 1.00 92.62 99 ILE A C 1
ATOM 761 O O . ILE A 1 99 ? 12.321 -9.928 -5.645 1.00 92.62 99 ILE A O 1
ATOM 765 N N . ASP A 1 100 ? 14.428 -9.410 -5.097 1.00 93.75 100 ASP A N 1
ATOM 766 C CA . ASP A 1 100 ? 14.653 -10.677 -4.414 1.00 93.75 100 ASP A CA 1
ATOM 767 C C . ASP A 1 100 ? 13.738 -10.872 -3.192 1.00 93.75 100 ASP A C 1
ATOM 769 O O . ASP A 1 100 ? 13.210 -9.939 -2.573 1.00 93.75 100 ASP A O 1
ATOM 773 N N . LEU A 1 101 ? 13.578 -12.141 -2.815 1.00 93.69 101 LEU A N 1
ATOM 774 C CA . LEU A 1 101 ? 12.673 -12.555 -1.749 1.00 93.69 101 LEU A CA 1
ATOM 775 C C . LEU A 1 101 ? 12.983 -11.888 -0.401 1.00 93.69 101 LEU A C 1
ATOM 777 O O . LEU A 1 101 ? 12.057 -11.641 0.374 1.00 93.69 101 LEU A O 1
ATOM 781 N N . PHE A 1 102 ? 14.254 -11.600 -0.104 1.00 94.62 102 PHE A N 1
ATOM 782 C CA . PHE A 1 102 ? 14.633 -10.977 1.161 1.00 94.62 102 PHE A CA 1
ATOM 783 C C . PHE A 1 102 ? 14.089 -9.547 1.238 1.00 94.62 102 PHE A C 1
ATOM 785 O O . PHE A 1 102 ? 13.406 -9.207 2.207 1.00 94.62 102 PHE A O 1
ATOM 792 N N . HIS A 1 103 ? 14.293 -8.740 0.195 1.00 92.25 103 HIS A N 1
ATOM 793 C CA . HIS A 1 103 ? 13.778 -7.368 0.142 1.00 92.25 103 HIS A CA 1
ATOM 794 C C . HIS A 1 103 ? 12.245 -7.311 0.076 1.00 92.25 103 HIS A C 1
ATOM 796 O O . HIS A 1 103 ? 11.632 -6.509 0.785 1.00 92.25 103 HIS A O 1
ATOM 802 N N . LYS A 1 104 ? 11.609 -8.209 -0.688 1.00 93.81 104 LYS A N 1
ATOM 803 C CA . LYS A 1 104 ? 10.141 -8.333 -0.725 1.00 93.81 104 LYS A CA 1
ATOM 804 C C . LYS A 1 104 ? 9.567 -8.652 0.658 1.00 93.81 104 LYS A C 1
ATOM 806 O O . LYS A 1 104 ? 8.621 -8.006 1.109 1.00 93.81 104 LYS A O 1
ATOM 811 N N . THR A 1 105 ? 10.166 -9.618 1.358 1.00 95.06 105 THR A N 1
ATOM 812 C CA . THR A 1 105 ? 9.758 -10.001 2.720 1.00 95.06 105 THR A CA 1
ATOM 813 C C . THR A 1 105 ? 9.941 -8.842 3.692 1.00 95.06 105 THR A C 1
ATOM 815 O O . THR A 1 105 ? 9.053 -8.587 4.502 1.00 95.06 105 THR A O 1
ATOM 818 N N . TYR A 1 106 ? 11.053 -8.110 3.580 1.00 93.31 106 TYR A N 1
ATOM 819 C CA . TYR A 1 106 ? 11.308 -6.925 4.391 1.00 93.31 106 TYR A CA 1
ATOM 820 C C . TYR A 1 106 ? 10.210 -5.867 4.215 1.00 93.31 106 TYR A C 1
ATOM 822 O O . TYR A 1 106 ? 9.641 -5.413 5.202 1.00 93.31 106 TYR A O 1
ATOM 830 N N . TRP A 1 107 ? 9.842 -5.481 2.991 1.00 93.25 107 TRP A N 1
ATOM 831 C CA . TRP A 1 107 ? 8.788 -4.472 2.812 1.00 93.25 107 TRP A CA 1
ATOM 832 C C . TRP A 1 107 ? 7.416 -4.943 3.293 1.00 93.25 107 TRP A C 1
ATOM 834 O O . TRP A 1 107 ? 6.697 -4.170 3.927 1.00 93.25 107 TRP A O 1
ATOM 844 N N . LEU A 1 108 ? 7.069 -6.212 3.068 1.00 94.62 108 LEU A N 1
ATOM 845 C CA . LEU A 1 108 ? 5.811 -6.772 3.563 1.00 94.62 108 LEU A CA 1
ATOM 846 C C . LEU A 1 108 ? 5.771 -6.856 5.094 1.00 94.62 108 LEU A C 1
ATOM 848 O O . LEU A 1 108 ? 4.728 -6.587 5.679 1.00 94.62 108 LEU A O 1
ATOM 852 N N . SER A 1 109 ? 6.884 -7.158 5.769 1.00 93.19 109 SER A N 1
ATOM 853 C CA . SER A 1 109 ? 6.903 -7.144 7.237 1.00 93.19 109 SER A CA 1
ATOM 854 C C . SER A 1 109 ? 6.767 -5.727 7.791 1.00 93.19 109 SER A C 1
ATOM 856 O O . SER A 1 109 ? 6.184 -5.533 8.854 1.00 93.19 109 SER A O 1
ATOM 858 N N . ARG A 1 110 ? 7.273 -4.717 7.071 1.00 89.62 110 ARG A N 1
ATOM 859 C CA . ARG A 1 110 ? 7.184 -3.316 7.501 1.00 89.62 110 ARG A CA 1
ATOM 860 C C . ARG A 1 110 ? 5.747 -2.825 7.558 1.00 89.62 110 ARG A C 1
ATOM 862 O O . ARG A 1 110 ? 5.443 -2.045 8.453 1.00 89.62 110 ARG A O 1
ATOM 869 N N . ILE A 1 111 ? 4.869 -3.253 6.655 1.00 93.12 111 ILE A N 1
ATOM 870 C CA . ILE A 1 111 ? 3.478 -2.785 6.694 1.00 93.12 111 ILE A CA 1
ATOM 871 C C . ILE A 1 111 ? 2.678 -3.382 7.856 1.00 93.12 111 ILE A C 1
ATOM 873 O O . ILE A 1 111 ? 1.633 -2.842 8.192 1.00 93.12 111 ILE A O 1
ATOM 877 N N . ASP A 1 112 ? 3.163 -4.465 8.473 1.00 92.19 112 ASP A N 1
ATOM 878 C CA . ASP A 1 112 ? 2.531 -5.116 9.626 1.00 92.19 112 ASP A CA 1
ATOM 879 C C . ASP A 1 112 ? 2.856 -4.436 10.960 1.00 92.19 112 ASP A C 1
ATOM 881 O O . ASP A 1 112 ? 2.246 -4.764 11.983 1.00 92.19 112 ASP A O 1
ATOM 885 N N . GLU A 1 113 ? 3.826 -3.525 10.968 1.00 92.81 113 GLU A N 1
ATOM 886 C CA . GLU A 1 113 ? 4.242 -2.798 12.161 1.00 92.81 113 GLU A CA 1
ATOM 887 C C . GLU A 1 113 ? 3.224 -1.707 12.531 1.00 92.81 113 GLU A C 1
ATOM 889 O O . GLU A 1 113 ? 2.524 -1.160 11.680 1.00 92.81 113 GLU A O 1
ATOM 894 N N . SER A 1 114 ? 3.186 -1.353 13.813 1.00 91.62 114 SER A N 1
ATOM 895 C CA . SER A 1 114 ? 2.580 -0.109 14.294 1.00 91.62 114 SER A CA 1
ATOM 896 C C . SER A 1 114 ? 3.658 0.978 14.366 1.00 91.62 114 SER A C 1
ATOM 898 O O . SE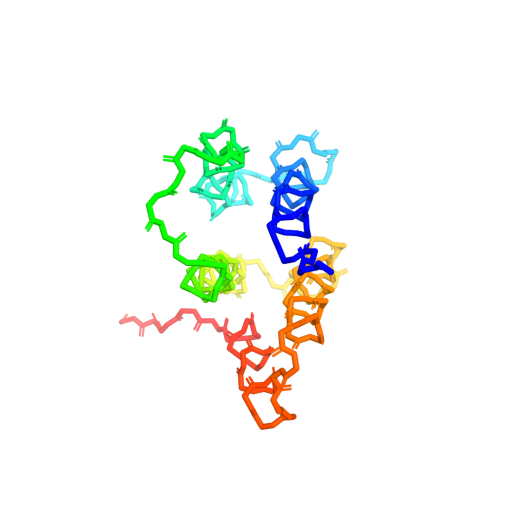R A 1 114 ? 4.849 0.681 14.501 1.00 91.62 114 SER A O 1
ATOM 900 N N . LEU A 1 115 ? 3.262 2.248 14.287 1.00 88.25 115 LEU A N 1
ATOM 901 C CA . LEU A 1 115 ? 4.143 3.362 14.639 1.00 88.25 115 LEU A CA 1
ATOM 902 C C . LEU A 1 115 ? 4.644 3.212 16.087 1.00 88.25 115 LEU A C 1
ATOM 904 O O . LEU A 1 115 ? 3.875 2.774 16.950 1.00 88.25 115 LEU A O 1
ATOM 908 N N . PRO A 1 116 ? 5.913 3.564 16.365 1.00 76.31 116 PRO A N 1
ATOM 909 C CA . PRO A 1 116 ? 6.423 3.576 17.726 1.00 76.31 116 PRO A CA 1
ATOM 910 C C . PRO A 1 116 ? 5.609 4.562 18.568 1.00 76.31 116 PRO A C 1
ATOM 912 O O . PRO A 1 116 ? 5.316 5.671 18.125 1.00 76.31 116 PRO A O 1
ATOM 915 N N . VAL A 1 117 ? 5.231 4.136 19.769 1.00 64.94 117 VAL A N 1
ATOM 916 C CA . VAL A 1 117 ? 4.634 5.016 20.774 1.00 64.94 117 VAL A CA 1
ATOM 917 C C . VAL A 1 117 ? 5.795 5.691 21.502 1.00 64.94 117 VAL A C 1
ATOM 919 O O . VAL A 1 117 ? 6.651 4.982 22.036 1.00 64.94 117 VAL A O 1
ATOM 922 N N . GLU A 1 118 ? 5.857 7.023 21.457 1.00 49.50 118 GLU A N 1
ATOM 923 C CA . GLU A 1 118 ? 6.770 7.824 22.292 1.00 49.50 118 GLU A CA 1
ATOM 924 C C . GLU A 1 118 ? 6.294 7.885 23.749 1.00 49.50 118 GLU A C 1
ATOM 926 O O . GLU A 1 118 ? 5.065 7.997 23.974 1.00 49.50 118 GLU A O 1
#

Sequence (118 aa):
MSNVFDLIYEGLQVLAEEACNSETSTELSREAFLPLAVLSEVIKPRSTSLSDGDLAARSINLVGVSCKVMNSHQKNFKETDLYHLCKTFITSLCDEMDIDLFHKTYWLSRIDESLPVE